Protein AF-A0A4P6PAH7-F1 (afdb_monomer)

Secondary structure (DSSP, 8-state):
----SSSPPPP-PPPTT--HHHHHTTSPP----TTTTTTTGGGBTTT--HHHHHHHHHHHHHHHHHHT--S-SEEEEEES---SSB--S-EEEEEE-----

Foldseek 3Di:
DDPPQADDDDADDDPPVDPVCVVCPPFDDDGDDVCCPDPCVQFWPGRHDHPCVVCVCVVVVVVCVVVVFDAFPDKDKDFPDDTDTGDGPDMDIDTHTDDPD

pLDDT: mean 88.66, std 11.09, range [40.25, 97.44]

Sequence (101 aa):
MRSVADKRPATEPVPETLDWNKWLGPLQTVDYSPAYLPGYWCSWFESGTGTLGDWFCHNADAPYAILGLDCPTSVEIESAGKKKLLFPGHSKVIFTFPYAG

Radius of gyration: 17.64 Å; Cα contacts (8 Å, |Δi|>4): 110; chains: 1; bounding box: 36×26×49 Å

Solvent-accessible surface area (backbone atoms only — not comparable to full-atom values): 6527 Å² total; per-residue (Å²): 134,83,90,66,59,78,58,83,76,70,73,49,86,74,54,94,91,49,63,60,68,69,70,49,57,92,45,80,92,69,79,46,36,77,77,35,54,95,80,43,37,38,36,25,64,81,70,37,63,19,69,58,61,73,46,42,61,76,67,44,47,60,58,33,64,75,70,66,56,75,80,58,79,45,77,48,80,49,63,72,52,90,48,80,53,35,52,51,94,44,72,50,77,48,76,40,64,74,86,82,128

Nearest PDB structures (foldseek):
  8tdh-assembly1_B  TM=8.061E-01  e=3.431E-04  Alistipes

Mean predicted aligned error: 5.67 Å

Structure (mmCIF, N/CA/C/O backbone):
data_AF-A0A4P6PAH7-F1
#
_entry.id   AF-A0A4P6PAH7-F1
#
loop_
_atom_site.group_PDB
_atom_site.id
_atom_site.type_symbol
_atom_site.label_atom_id
_atom_site.label_alt_id
_atom_site.label_comp_id
_atom_site.label_asym_id
_atom_site.label_entity_id
_atom_site.label_seq_id
_atom_site.pdbx_PDB_ins_code
_atom_site.Cartn_x
_atom_site.Cartn_y
_atom_site.Cartn_z
_atom_site.occupancy
_atom_site.B_iso_or_equiv
_atom_site.auth_seq_id
_atom_site.auth_comp_id
_atom_site.auth_asym_id
_atom_site.auth_atom_id
_atom_site.pdbx_PDB_model_num
ATOM 1 N N . MET A 1 1 ? 19.204 3.834 2.704 1.00 40.25 1 MET A N 1
ATOM 2 C CA . MET A 1 1 ? 17.940 3.815 1.935 1.00 40.25 1 MET A CA 1
ATOM 3 C C . MET A 1 1 ? 17.948 5.030 1.009 1.00 40.25 1 MET A C 1
ATOM 5 O O . MET A 1 1 ? 17.934 6.148 1.506 1.00 40.25 1 MET A O 1
ATOM 9 N N . ARG A 1 2 ? 18.166 4.845 -0.303 1.00 42.41 2 ARG A N 1
ATOM 10 C CA . ARG A 1 2 ? 18.348 5.968 -1.246 1.00 42.41 2 ARG A CA 1
ATOM 11 C C . ARG A 1 2 ? 17.027 6.733 -1.396 1.00 42.41 2 ARG A C 1
ATOM 13 O O . ARG A 1 2 ? 15.980 6.127 -1.591 1.00 42.41 2 ARG A O 1
ATOM 20 N N . SER A 1 3 ? 17.092 8.055 -1.268 1.00 48.50 3 SER A N 1
ATOM 21 C CA . SER A 1 3 ? 15.971 8.972 -1.475 1.00 48.50 3 SER A CA 1
ATOM 22 C C . SER A 1 3 ? 15.544 8.943 -2.945 1.00 48.50 3 SER A C 1
ATOM 24 O O . SER A 1 3 ? 16.194 9.545 -3.794 1.00 48.50 3 SER A O 1
ATOM 26 N N . VAL A 1 4 ? 14.474 8.210 -3.253 1.00 51.50 4 VAL A N 1
ATOM 27 C CA . VAL A 1 4 ? 13.827 8.190 -4.580 1.00 51.50 4 VAL A CA 1
ATOM 28 C C . VAL A 1 4 ? 12.329 8.470 -4.406 1.00 51.50 4 VAL A C 1
ATOM 30 O O . VAL A 1 4 ? 11.472 7.738 -4.877 1.00 51.50 4 VAL A O 1
ATOM 33 N N . ALA A 1 5 ? 11.989 9.482 -3.603 1.00 56.19 5 ALA A N 1
ATOM 34 C CA . ALA A 1 5 ? 10.635 9.627 -3.059 1.00 56.19 5 ALA A CA 1
ATOM 35 C C . ALA A 1 5 ? 9.647 10.430 -3.930 1.00 56.19 5 ALA A C 1
ATOM 37 O O . ALA A 1 5 ? 8.450 10.378 -3.662 1.00 56.19 5 ALA A O 1
ATOM 38 N N . ASP A 1 6 ? 10.117 11.138 -4.964 1.00 66.19 6 ASP A N 1
ATOM 39 C CA . ASP A 1 6 ? 9.282 12.086 -5.727 1.00 66.19 6 ASP A CA 1
ATOM 40 C C . ASP A 1 6 ? 9.353 11.940 -7.251 1.00 66.19 6 ASP A C 1
ATOM 42 O O . ASP A 1 6 ? 8.696 12.695 -7.971 1.00 66.19 6 ASP A O 1
ATOM 46 N N . LYS A 1 7 ? 10.155 11.003 -7.760 1.00 81.50 7 LYS A N 1
ATOM 47 C CA . LYS A 1 7 ? 10.354 10.796 -9.198 1.00 81.50 7 LYS A CA 1
ATOM 48 C C . LYS A 1 7 ? 10.254 9.317 -9.530 1.00 81.50 7 LYS A C 1
ATOM 50 O O . LYS A 1 7 ? 10.598 8.474 -8.704 1.00 81.50 7 LYS A O 1
ATOM 55 N N . ARG A 1 8 ? 9.796 9.029 -10.749 1.00 88.31 8 ARG A N 1
ATOM 56 C CA . ARG A 1 8 ? 9.825 7.677 -11.306 1.00 88.31 8 ARG A CA 1
ATOM 57 C C . ARG A 1 8 ? 11.255 7.137 -11.298 1.00 88.31 8 ARG A C 1
ATOM 59 O O . ARG A 1 8 ? 12.186 7.922 -11.509 1.00 88.31 8 ARG A O 1
ATOM 66 N N . PRO A 1 9 ? 11.434 5.836 -11.035 1.00 90.38 9 PRO A N 1
ATOM 67 C CA . PRO A 1 9 ? 12.742 5.220 -11.141 1.00 90.38 9 PRO A CA 1
ATOM 68 C C . PRO A 1 9 ? 13.193 5.219 -12.608 1.00 90.38 9 PRO A C 1
ATOM 70 O O . PRO A 1 9 ? 12.382 5.402 -13.516 1.00 90.38 9 PRO A O 1
ATOM 73 N N . ALA A 1 10 ? 14.494 5.052 -12.835 1.00 92.81 10 ALA A N 1
ATOM 74 C CA . ALA A 1 10 ? 15.022 4.964 -14.189 1.00 92.81 10 ALA A CA 1
ATOM 75 C C . ALA A 1 10 ? 14.492 3.704 -14.889 1.00 92.81 10 ALA A C 1
ATOM 77 O O . ALA A 1 10 ? 14.452 2.627 -14.286 1.00 92.81 10 ALA A O 1
ATOM 78 N N . THR A 1 11 ? 14.103 3.876 -16.151 1.00 95.56 11 THR A N 1
ATOM 79 C CA . THR A 1 11 ? 13.718 2.789 -17.047 1.00 95.56 11 THR A CA 1
ATOM 80 C C . THR A 1 11 ? 14.924 1.907 -17.343 1.00 95.56 11 THR A C 1
ATOM 82 O O . THR A 1 11 ? 16.000 2.405 -17.679 1.00 95.56 11 THR A O 1
ATOM 85 N N . GLU A 1 12 ? 14.727 0.597 -17.256 1.00 96.19 12 GLU A N 1
ATOM 86 C CA . GLU A 1 12 ? 15.720 -0.415 -17.613 1.00 96.19 12 GLU A CA 1
ATOM 87 C C . GLU A 1 12 ? 15.100 -1.455 -18.564 1.00 96.19 12 GLU A C 1
ATOM 89 O O . GLU A 1 12 ? 13.872 -1.550 -18.658 1.00 96.19 12 GLU A O 1
ATOM 94 N N . PRO A 1 13 ? 15.910 -2.238 -19.301 1.00 97.00 13 PRO A N 1
ATOM 95 C CA . PRO A 1 13 ? 15.398 -3.338 -20.111 1.00 97.00 13 PRO A CA 1
ATOM 96 C C . PRO A 1 13 ? 14.670 -4.378 -19.253 1.00 97.00 13 PRO A C 1
ATOM 98 O O . PRO A 1 13 ? 15.149 -4.767 -18.187 1.00 97.00 13 PRO A O 1
ATOM 101 N N . VAL A 1 14 ? 13.525 -4.854 -19.742 1.00 97.19 14 VAL A N 1
ATOM 102 C CA . VAL A 1 14 ? 12.782 -5.947 -19.107 1.00 97.19 14 VAL A CA 1
ATOM 103 C C . VAL A 1 14 ? 13.618 -7.235 -19.190 1.00 97.19 14 VAL A C 1
ATOM 105 O O . VAL A 1 14 ? 14.068 -7.576 -20.286 1.00 97.19 14 VAL A O 1
ATOM 108 N N . PRO A 1 15 ? 13.829 -7.971 -18.082 1.00 96.50 15 PRO A N 1
ATOM 109 C CA . PRO A 1 15 ? 14.485 -9.273 -18.114 1.00 96.50 15 PRO A CA 1
ATOM 110 C C . PRO A 1 15 ? 13.735 -10.257 -19.015 1.00 96.50 15 PRO A C 1
ATOM 112 O O . PRO A 1 15 ? 12.511 -10.323 -18.964 1.00 9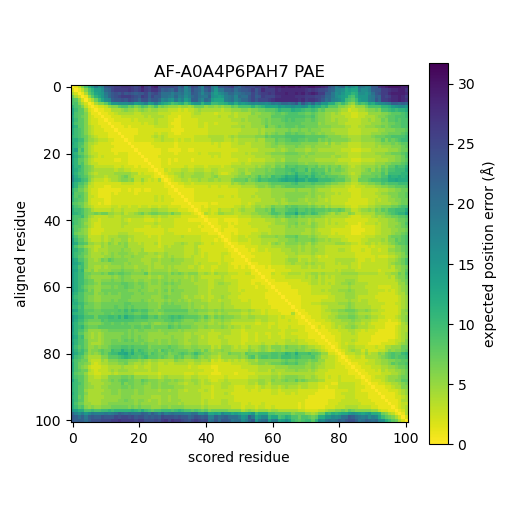6.50 15 PRO A O 1
ATOM 115 N N . GLU A 1 16 ? 14.454 -11.092 -19.770 1.00 97.44 16 GLU A N 1
ATOM 116 C CA . GLU A 1 16 ? 13.845 -12.098 -20.664 1.00 97.44 16 GLU A CA 1
ATOM 117 C C . GLU A 1 16 ? 12.927 -13.092 -19.928 1.00 97.44 16 GLU A C 1
ATOM 119 O O . GLU A 1 16 ? 12.031 -13.686 -20.520 1.00 97.44 16 GLU A O 1
ATOM 124 N N . THR A 1 17 ? 13.129 -13.259 -18.619 1.00 96.19 17 THR A N 1
ATOM 125 C CA . THR A 1 17 ? 12.332 -14.128 -17.744 1.00 96.19 17 THR A CA 1
ATOM 126 C C . THR A 1 17 ? 11.049 -13.476 -17.217 1.00 96.19 17 THR A C 1
ATOM 128 O O . THR A 1 17 ? 10.300 -14.127 -16.487 1.00 96.19 17 THR A O 1
ATOM 131 N N . LEU A 1 18 ? 10.782 -12.209 -17.551 1.00 96.44 18 LEU A N 1
ATOM 132 C CA . LEU A 1 18 ? 9.649 -11.437 -17.047 1.00 96.44 18 LEU A CA 1
ATOM 133 C C . LEU A 1 18 ? 8.778 -10.926 -18.200 1.00 96.44 18 LEU A C 1
ATOM 135 O O . LEU A 1 18 ? 9.185 -10.075 -18.984 1.00 96.44 18 LEU A O 1
ATOM 139 N N . ASP A 1 19 ? 7.524 -11.371 -18.246 1.00 96.56 19 ASP A N 1
ATOM 140 C CA . ASP A 1 19 ? 6.511 -10.748 -19.099 1.00 96.56 19 ASP A CA 1
ATOM 141 C C . ASP A 1 19 ? 5.929 -9.523 -18.380 1.00 96.56 19 ASP A C 1
ATOM 143 O O . ASP A 1 19 ? 5.005 -9.628 -17.569 1.00 96.56 19 ASP A O 1
ATOM 147 N N . TRP A 1 20 ? 6.516 -8.354 -18.645 1.00 95.12 20 TRP A N 1
ATOM 148 C CA . TRP A 1 20 ? 6.157 -7.116 -17.953 1.00 95.12 20 TRP A CA 1
ATOM 149 C C . TRP A 1 20 ? 4.711 -6.684 -18.199 1.00 95.12 20 TRP A C 1
ATOM 151 O O . TRP A 1 20 ? 4.034 -6.253 -17.269 1.00 95.12 20 TRP A O 1
ATOM 161 N N . ASN A 1 21 ? 4.207 -6.852 -19.424 1.00 94.56 21 ASN A N 1
ATOM 162 C CA . ASN A 1 21 ? 2.832 -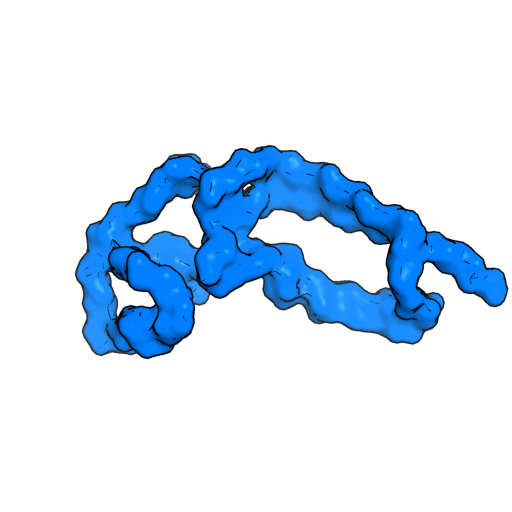6.483 -19.754 1.00 94.56 21 ASN A CA 1
ATOM 163 C C . ASN A 1 21 ? 1.829 -7.360 -18.991 1.00 94.56 21 ASN A C 1
ATOM 165 O O . ASN A 1 21 ? 0.852 -6.856 -18.438 1.00 94.56 21 ASN A O 1
ATOM 169 N N . LYS A 1 22 ? 2.095 -8.670 -18.892 1.00 95.25 22 LYS A N 1
ATOM 170 C CA . LYS A 1 22 ? 1.262 -9.562 -18.072 1.00 95.25 22 LYS A CA 1
ATOM 171 C C . LYS A 1 22 ? 1.362 -9.254 -16.585 1.00 95.25 22 LYS A C 1
ATOM 173 O O . LYS A 1 22 ? 0.349 -9.347 -15.899 1.00 95.25 22 LYS A O 1
ATOM 178 N N . TRP A 1 23 ? 2.549 -8.904 -16.091 1.00 94.25 23 TRP A N 1
ATOM 179 C CA . TRP A 1 23 ? 2.717 -8.535 -14.689 1.00 94.25 23 TRP A CA 1
ATOM 180 C C . TRP A 1 23 ? 1.946 -7.258 -14.334 1.00 94.25 23 TRP A C 1
ATOM 182 O O . TRP A 1 23 ? 1.281 -7.220 -13.302 1.00 94.25 23 TRP A O 1
ATOM 192 N N . LEU A 1 24 ? 1.987 -6.240 -15.203 1.00 93.75 24 LEU A N 1
ATOM 193 C CA . LEU A 1 24 ? 1.208 -5.013 -15.025 1.00 93.75 24 LEU A CA 1
ATOM 194 C C . LEU A 1 24 ? -0.299 -5.289 -15.032 1.00 93.75 24 LEU A C 1
ATOM 196 O O . LEU A 1 24 ? -1.034 -4.685 -14.255 1.00 93.75 24 LEU A O 1
ATOM 200 N N . GLY A 1 25 ? -0.774 -6.188 -15.894 1.00 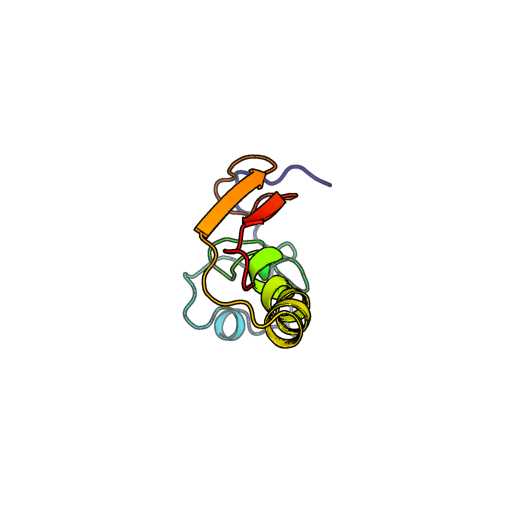92.25 25 GLY A N 1
ATOM 201 C CA . GLY A 1 25 ? -2.193 -6.521 -15.979 1.00 92.25 25 GLY A CA 1
ATOM 202 C C . GLY A 1 25 ? -3.055 -5.265 -16.209 1.00 92.25 25 GLY A C 1
ATOM 203 O O . GLY A 1 25 ? -2.866 -4.589 -17.217 1.00 92.25 25 GLY A O 1
ATOM 204 N N . PRO A 1 26 ? -4.006 -4.935 -15.314 1.00 91.38 26 PRO A N 1
ATOM 205 C CA . PRO A 1 26 ? -4.885 -3.771 -15.465 1.00 91.38 26 PRO A CA 1
ATOM 206 C C . PRO A 1 26 ? -4.258 -2.445 -15.002 1.00 91.38 26 PRO A C 1
ATOM 208 O O . PRO A 1 26 ? -4.928 -1.411 -15.043 1.00 91.38 26 PRO A O 1
ATOM 211 N N . LEU A 1 27 ? -3.021 -2.462 -14.499 1.00 88.88 27 LEU A N 1
ATOM 212 C CA . LEU A 1 27 ? -2.346 -1.259 -14.026 1.00 88.88 27 LEU A CA 1
ATOM 213 C C . LEU A 1 27 ? -2.105 -0.265 -15.168 1.00 88.88 27 LEU A C 1
ATOM 215 O O . LEU A 1 27 ? -2.009 -0.634 -16.340 1.00 88.88 27 LEU A O 1
ATOM 219 N N . GLN A 1 28 ? -1.961 1.016 -14.818 1.00 85.06 28 GLN A N 1
ATOM 220 C CA . GLN A 1 28 ? -1.485 2.012 -15.776 1.00 85.06 28 GLN A CA 1
ATOM 221 C C . GLN A 1 28 ? -0.126 1.581 -16.333 1.00 85.06 28 GLN A C 1
ATOM 223 O O . GLN A 1 28 ? 0.741 1.114 -15.593 1.00 85.06 28 GLN A O 1
ATOM 228 N N . THR A 1 29 ? 0.060 1.737 -17.645 1.00 88.31 29 THR A N 1
ATOM 229 C CA . THR A 1 29 ? 1.314 1.366 -18.297 1.00 88.31 29 THR A CA 1
ATOM 230 C C . THR A 1 29 ? 2.458 2.202 -17.733 1.00 88.31 29 THR A C 1
ATOM 232 O O . THR A 1 29 ? 2.458 3.428 -17.842 1.00 88.31 29 THR A O 1
ATOM 235 N N . VAL A 1 30 ? 3.440 1.523 -17.146 1.00 90.00 30 VAL A N 1
ATOM 236 C CA . VAL A 1 30 ? 4.668 2.123 -16.625 1.00 90.00 30 VAL A CA 1
ATOM 237 C C . VAL A 1 30 ? 5.874 1.365 -17.158 1.00 90.00 30 VAL A C 1
ATOM 239 O O . VAL A 1 30 ? 5.827 0.149 -17.340 1.00 90.00 30 VAL A O 1
ATOM 242 N N . ASP A 1 31 ? 6.960 2.086 -17.409 1.00 93.88 31 ASP A N 1
ATOM 243 C CA . ASP A 1 31 ? 8.223 1.487 -17.825 1.00 93.88 31 ASP A CA 1
ATOM 244 C C . ASP A 1 31 ? 8.787 0.572 -16.733 1.00 93.88 31 ASP A C 1
ATOM 246 O O . ASP A 1 31 ? 8.662 0.855 -15.536 1.00 93.88 31 ASP A O 1
ATOM 250 N N . TYR A 1 32 ? 9.435 -0.518 -17.146 1.00 94.69 32 TYR A N 1
ATOM 251 C CA . TYR A 1 32 ? 10.077 -1.433 -16.212 1.00 94.69 32 TYR A CA 1
ATOM 252 C C . TYR A 1 32 ? 11.269 -0.777 -15.511 1.00 94.69 32 TYR A C 1
ATOM 254 O O . TYR A 1 32 ? 12.058 -0.039 -16.102 1.00 94.69 32 TYR A O 1
ATOM 262 N N . SER A 1 33 ? 11.415 -1.111 -14.231 1.00 94.69 33 SER A N 1
ATOM 263 C CA . SER A 1 33 ? 12.580 -0.794 -13.419 1.00 94.69 33 SER A CA 1
ATOM 264 C C . SER A 1 33 ? 12.763 -1.874 -12.346 1.00 94.69 33 SER A C 1
ATOM 266 O O . SER A 1 33 ? 11.768 -2.299 -11.743 1.00 94.69 33 SER A O 1
ATOM 268 N N . PRO A 1 34 ? 14.004 -2.268 -12.006 1.00 93.75 34 PRO A N 1
ATOM 269 C CA . PRO A 1 34 ? 14.269 -3.174 -10.883 1.00 93.75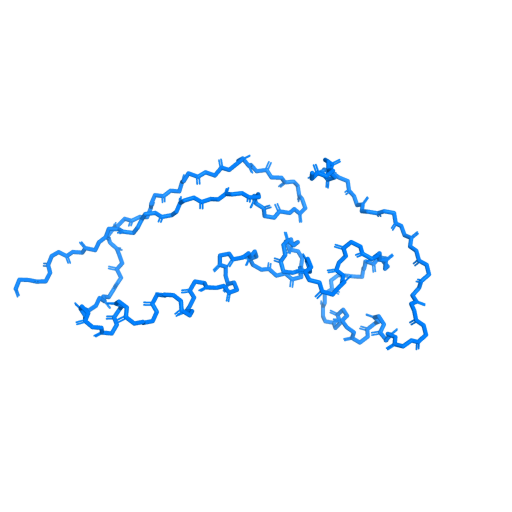 34 PRO A CA 1
ATOM 270 C C . PRO A 1 34 ? 13.865 -2.583 -9.519 1.00 93.75 34 PRO A C 1
ATOM 272 O O . PRO A 1 34 ? 13.917 -3.264 -8.500 1.00 93.75 34 PRO A O 1
ATOM 275 N N . ALA A 1 35 ? 13.444 -1.314 -9.466 1.00 92.00 35 ALA A N 1
ATOM 276 C CA . ALA A 1 35 ? 12.879 -0.706 -8.265 1.00 92.00 35 ALA A CA 1
ATOM 277 C C . ALA A 1 35 ? 11.460 -1.205 -7.918 1.00 92.00 35 ALA A C 1
ATOM 279 O O . ALA A 1 35 ? 11.000 -0.957 -6.804 1.00 92.00 35 ALA A O 1
ATOM 280 N N . TYR A 1 36 ? 10.754 -1.877 -8.837 1.00 91.25 36 TYR A N 1
ATOM 281 C CA . TYR A 1 36 ? 9.429 -2.453 -8.569 1.00 91.25 36 TYR A CA 1
ATOM 282 C C . TYR A 1 36 ? 9.539 -3.894 -8.056 1.00 91.25 36 TYR A C 1
ATOM 284 O O . TYR A 1 36 ? 9.071 -4.220 -6.964 1.00 91.25 36 TYR A O 1
ATOM 292 N N . LEU A 1 37 ? 10.189 -4.763 -8.827 1.00 92.00 37 LEU A N 1
ATOM 293 C CA . LEU A 1 37 ? 10.280 -6.193 -8.548 1.00 92.00 37 LEU A CA 1
ATOM 294 C C . LEU A 1 37 ? 11.663 -6.595 -8.023 1.00 92.00 37 LEU A C 1
ATOM 296 O O . LEU A 1 37 ? 12.658 -5.992 -8.411 1.00 92.00 37 LEU A O 1
ATOM 300 N N . PRO A 1 38 ? 11.746 -7.626 -7.158 1.00 89.44 38 PRO A N 1
ATOM 301 C CA . PRO A 1 38 ? 10.659 -8.535 -6.768 1.00 89.44 38 PRO A CA 1
ATOM 302 C C . PRO A 1 38 ? 9.827 -8.093 -5.550 1.00 89.44 38 PRO A C 1
ATOM 304 O O . PRO A 1 38 ? 8.776 -8.674 -5.310 1.00 89.44 38 PRO A O 1
ATOM 307 N N . GLY A 1 39 ? 10.271 -7.102 -4.768 1.00 85.19 39 GLY A N 1
ATOM 308 C CA . GLY A 1 39 ? 9.740 -6.898 -3.407 1.00 85.19 39 GLY A CA 1
ATOM 309 C C . GLY A 1 39 ? 9.128 -5.537 -3.083 1.00 85.19 39 GLY A C 1
ATOM 310 O O . GLY A 1 39 ? 8.518 -5.396 -2.032 1.00 85.19 39 GLY A O 1
ATOM 311 N N . TYR A 1 40 ? 9.283 -4.525 -3.937 1.00 88.38 40 TYR A N 1
ATOM 312 C CA . TYR A 1 40 ? 8.865 -3.156 -3.603 1.00 88.38 40 TYR A CA 1
ATOM 313 C C . TYR A 1 40 ? 7.572 -2.730 -4.290 1.00 88.38 40 TYR A C 1
ATO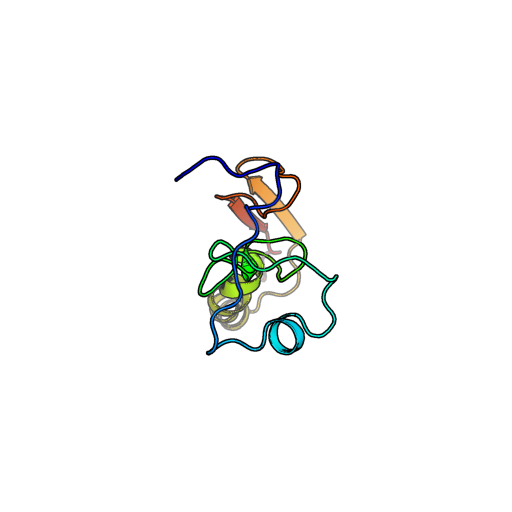M 315 O O . TYR A 1 40 ? 7.057 -1.659 -3.989 1.00 88.38 40 TYR A O 1
ATOM 323 N N . TRP A 1 41 ? 7.024 -3.556 -5.179 1.00 89.56 41 TRP A N 1
ATOM 324 C CA . TRP A 1 41 ? 5.837 -3.263 -5.976 1.00 89.56 41 TRP A CA 1
ATOM 325 C C . TRP A 1 41 ? 4.639 -2.845 -5.108 1.00 89.56 41 TRP A C 1
ATOM 327 O O . TRP A 1 41 ? 3.957 -1.881 -5.442 1.00 89.56 41 TRP A O 1
ATOM 337 N N . CYS A 1 42 ? 4.429 -3.461 -3.942 1.00 90.44 42 CYS A N 1
ATOM 338 C CA . CYS A 1 42 ? 3.316 -3.102 -3.060 1.00 90.44 42 CYS A CA 1
ATOM 339 C C . CYS A 1 42 ? 3.483 -1.714 -2.414 1.00 90.44 42 CYS A C 1
ATOM 341 O O . CYS A 1 42 ? 2.508 -1.128 -1.953 1.00 90.44 42 CYS A O 1
ATOM 343 N N . SER A 1 43 ? 4.700 -1.156 -2.405 1.00 90.69 43 SER A N 1
ATOM 344 C CA . SER A 1 43 ? 5.005 0.164 -1.836 1.00 90.69 43 SER A CA 1
ATOM 345 C C . SER A 1 43 ? 4.636 1.328 -2.757 1.00 90.69 43 SER A C 1
ATOM 347 O O . SER A 1 43 ? 4.664 2.472 -2.303 1.00 90.69 43 SER A O 1
ATOM 349 N N . TRP A 1 44 ? 4.293 1.070 -4.021 1.00 90.44 44 TRP A N 1
ATOM 350 C CA . TRP A 1 44 ? 3.871 2.087 -4.988 1.00 90.44 44 TRP A CA 1
ATOM 351 C C . TRP A 1 44 ? 2.349 2.210 -4.996 1.00 90.44 44 TRP A C 1
ATOM 353 O O . TRP A 1 44 ? 1.654 1.197 -4.984 1.00 90.44 44 TRP A O 1
ATOM 363 N N . PHE A 1 45 ? 1.827 3.439 -5.063 1.00 89.81 45 PHE A N 1
ATOM 364 C CA . PHE A 1 45 ? 0.375 3.684 -5.044 1.00 89.81 45 PHE A CA 1
ATOM 365 C C . PHE A 1 45 ? -0.383 3.028 -6.200 1.00 89.81 45 PHE A C 1
ATOM 367 O O . PHE A 1 45 ? -1.576 2.781 -6.085 1.00 89.81 45 PHE A O 1
ATOM 374 N N . GLU A 1 46 ? 0.292 2.781 -7.318 1.00 88.00 46 GLU A N 1
ATOM 375 C CA . GLU A 1 46 ? -0.341 2.210 -8.505 1.00 88.00 46 GLU A CA 1
ATOM 376 C C . GLU A 1 46 ? -0.491 0.702 -8.405 1.00 88.00 46 GLU A C 1
ATOM 378 O O . GLU A 1 46 ? -1.520 0.176 -8.798 1.00 88.00 46 GLU A O 1
ATOM 383 N N . SER A 1 47 ? 0.517 0.011 -7.874 1.00 88.75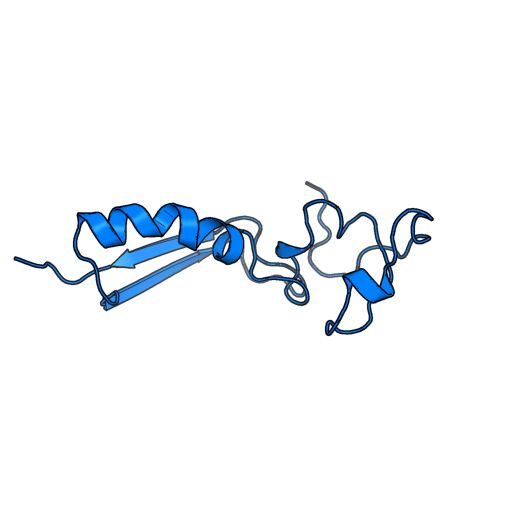 47 SER A N 1
ATOM 384 C CA . SER A 1 47 ? 0.568 -1.452 -7.865 1.00 88.75 47 SER A CA 1
ATOM 385 C C . SER A 1 47 ? 0.196 -2.083 -6.526 1.00 88.75 47 SER A C 1
ATOM 387 O O . SER A 1 47 ? 0.163 -3.306 -6.439 1.00 88.75 47 SER A O 1
ATOM 389 N N . GLY A 1 48 ? -0.086 -1.307 -5.475 1.00 89.19 48 GLY A N 1
ATOM 390 C CA . GLY A 1 48 ? -0.481 -1.887 -4.195 1.00 89.19 48 GLY A CA 1
ATOM 391 C C . GLY A 1 48 ? -0.982 -0.894 -3.154 1.00 89.19 48 GLY A C 1
ATOM 392 O O . GLY A 1 48 ? -1.326 0.248 -3.444 1.00 89.19 48 GLY A O 1
ATOM 393 N N . THR A 1 49 ? -1.034 -1.372 -1.914 1.00 91.00 49 THR A N 1
ATOM 394 C CA . THR A 1 49 ? -1.622 -0.681 -0.752 1.00 91.00 49 THR A CA 1
ATOM 395 C C . THR A 1 49 ? -0.614 -0.454 0.381 1.00 91.00 49 THR A C 1
ATOM 397 O O . THR A 1 49 ? -0.985 -0.260 1.541 1.00 91.00 49 THR A O 1
ATOM 400 N N . GLY A 1 50 ? 0.678 -0.511 0.059 1.00 90.38 50 GLY A N 1
ATOM 401 C CA . GLY A 1 50 ? 1.778 -0.437 1.011 1.00 90.38 50 GLY A CA 1
ATOM 402 C C . GLY A 1 50 ? 1.892 -1.688 1.877 1.00 90.38 50 GLY A C 1
ATOM 403 O O . GLY A 1 50 ? 1.036 -2.572 1.862 1.00 90.38 50 GLY A O 1
ATOM 404 N N . THR A 1 51 ? 2.940 -1.725 2.701 1.00 88.62 51 THR A N 1
ATOM 405 C CA . THR A 1 51 ? 3.147 -2.786 3.700 1.00 88.62 51 THR A CA 1
ATOM 406 C C . THR A 1 51 ? 1.967 -2.900 4.662 1.00 88.62 51 THR A C 1
ATOM 408 O O . THR A 1 51 ? 1.669 -3.992 5.128 1.00 88.62 51 THR A O 1
ATOM 411 N N . LEU A 1 52 ? 1.268 -1.791 4.938 1.00 89.94 52 LEU A N 1
ATOM 412 C CA . LEU A 1 52 ? 0.067 -1.824 5.763 1.00 89.94 52 LEU A CA 1
ATOM 413 C C . LEU A 1 52 ? -1.004 -2.711 5.121 1.00 89.94 52 LEU A C 1
ATOM 415 O O . LEU A 1 52 ? -1.431 -3.655 5.761 1.00 89.94 52 LEU A O 1
ATOM 419 N N . GLY A 1 53 ? -1.413 -2.475 3.873 1.00 89.19 53 GLY A N 1
ATOM 420 C CA . GLY A 1 53 ? -2.440 -3.326 3.263 1.00 89.19 53 GLY A CA 1
ATOM 421 C C . GLY A 1 53 ? -1.988 -4.775 3.027 1.00 89.19 53 GLY A C 1
ATOM 422 O O . GLY A 1 53 ? -2.807 -5.677 3.139 1.00 89.19 53 GLY A O 1
ATOM 423 N N . ASP A 1 54 ? -0.695 -4.992 2.768 1.00 88.06 54 ASP A N 1
ATOM 424 C CA . ASP A 1 54 ? -0.102 -6.323 2.553 1.00 88.06 54 ASP A CA 1
ATOM 425 C C . ASP A 1 54 ? -0.058 -7.172 3.840 1.00 88.06 54 ASP A C 1
ATOM 427 O O . ASP A 1 54 ? -0.398 -8.349 3.824 1.00 88.06 54 ASP A O 1
ATOM 431 N N . TRP A 1 55 ? 0.304 -6.574 4.983 1.00 91.12 55 TRP A N 1
ATOM 432 C CA . TRP A 1 55 ? 0.522 -7.313 6.238 1.00 91.12 55 TRP A CA 1
ATOM 433 C C . TRP A 1 55 ? -0.566 -7.128 7.292 1.00 91.12 55 TRP A C 1
ATOM 435 O O . TRP A 1 55 ? -0.632 -7.911 8.242 1.00 91.12 55 TRP A O 1
ATOM 445 N N . PHE A 1 56 ? -1.400 -6.092 7.192 1.00 91.25 56 PHE A N 1
ATOM 446 C CA . PHE A 1 56 ? -2.359 -5.774 8.250 1.00 91.25 56 PHE A CA 1
ATOM 447 C C . PHE A 1 56 ? -3.374 -6.891 8.456 1.00 91.25 56 PHE A C 1
ATOM 449 O O . PHE A 1 56 ? -3.596 -7.266 9.600 1.00 91.25 56 PHE A O 1
ATOM 456 N N . CYS A 1 57 ? -3.934 -7.467 7.388 1.00 88.25 57 CYS A N 1
ATOM 457 C CA . CYS A 1 57 ? -4.904 -8.557 7.514 1.00 88.25 57 CYS A CA 1
ATOM 458 C C . CYS A 1 57 ? -4.321 -9.754 8.282 1.00 88.25 57 CYS A C 1
ATOM 460 O O . CYS A 1 57 ? -4.971 -10.277 9.179 1.00 88.25 57 CYS A O 1
ATOM 462 N N . HIS A 1 58 ? -3.066 -10.119 8.017 1.00 91.88 58 HIS A N 1
ATOM 463 C CA . HIS A 1 58 ? -2.386 -11.224 8.692 1.00 91.88 58 HIS A CA 1
ATOM 464 C C . HIS A 1 58 ? -2.127 -10.957 10.180 1.00 91.88 58 HIS A C 1
ATOM 466 O O . HIS A 1 58 ? -2.184 -11.877 10.990 1.00 91.88 58 HIS A O 1
ATOM 472 N N . ASN A 1 59 ? -1.850 -9.704 10.545 1.00 92.38 59 ASN A N 1
ATOM 473 C CA . ASN A 1 59 ? -1.552 -9.321 11.928 1.00 92.38 59 ASN A CA 1
ATOM 474 C C . ASN A 1 59 ? -2.809 -8.978 12.743 1.00 92.38 59 ASN A C 1
ATOM 476 O O . ASN A 1 59 ? -2.799 -9.105 13.966 1.00 92.38 59 ASN A O 1
ATOM 480 N N . ALA A 1 60 ? -3.871 -8.511 12.082 1.00 92.69 60 ALA A N 1
ATOM 481 C CA . ALA A 1 60 ? -5.105 -8.066 12.719 1.00 92.69 60 ALA A CA 1
ATOM 482 C C . ALA A 1 60 ? -6.139 -9.190 12.881 1.00 92.69 60 ALA A C 1
ATOM 484 O O . ALA A 1 60 ? -6.971 -9.097 13.777 1.00 92.69 60 ALA A O 1
ATOM 485 N N . ASP A 1 61 ? -6.079 -10.258 12.084 1.00 93.44 61 ASP A N 1
ATOM 486 C CA . ASP A 1 61 ? -7.063 -11.350 12.136 1.00 93.44 61 ASP A CA 1
ATOM 487 C C . ASP A 1 61 ? -7.195 -11.971 13.541 1.00 93.44 61 ASP A C 1
ATOM 489 O O . 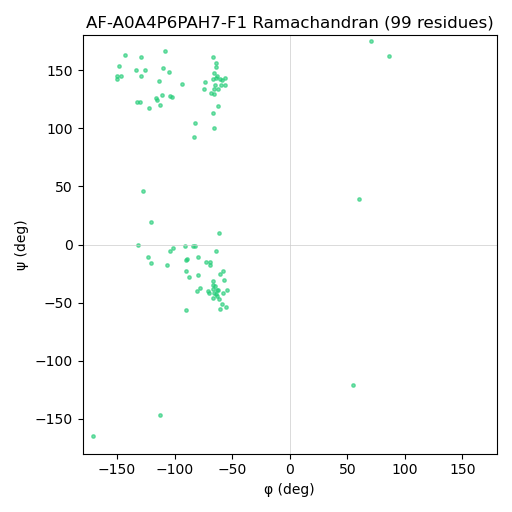ASP A 1 61 ? -8.273 -11.973 14.137 1.00 93.44 61 ASP A O 1
ATOM 493 N N . ALA A 1 62 ? -6.074 -12.398 14.133 1.00 94.38 62 ALA A N 1
ATOM 494 C CA . ALA A 1 62 ? -6.061 -13.015 15.458 1.00 94.38 62 ALA A CA 1
ATOM 495 C C . ALA A 1 62 ? -6.630 -12.118 16.582 1.00 94.38 62 ALA A C 1
ATOM 497 O O . ALA A 1 62 ? -7.500 -12.591 17.317 1.00 94.38 62 ALA A O 1
ATOM 498 N N . PRO A 1 63 ? -6.201 -10.849 16.766 1.00 92.19 63 PRO A N 1
ATOM 499 C CA . PRO A 1 63 ? -6.778 -9.999 17.805 1.00 92.19 63 PRO A CA 1
ATOM 500 C C . PRO A 1 63 ? -8.257 -9.677 17.560 1.00 92.19 63 PRO A C 1
ATOM 502 O O . PRO A 1 63 ? -9.005 -9.638 18.535 1.00 92.19 63 PRO A O 1
ATOM 505 N N . TYR A 1 64 ? -8.699 -9.504 16.306 1.00 92.81 64 TYR A N 1
ATOM 506 C CA . TYR A 1 64 ? -10.125 -9.314 16.006 1.00 92.81 64 TYR A CA 1
ATOM 507 C C . TYR A 1 64 ? -10.951 -10.531 16.431 1.00 92.81 64 TYR A C 1
ATOM 509 O O . TYR A 1 64 ? -11.961 -10.374 17.116 1.00 92.81 64 TYR A O 1
ATOM 517 N N . ALA A 1 65 ? -10.494 -11.740 16.094 1.00 92.31 65 ALA A N 1
ATOM 518 C CA . ALA A 1 65 ? -11.193 -12.972 16.442 1.00 92.31 65 ALA A CA 1
ATOM 519 C C . ALA A 1 65 ? -11.207 -13.242 17.958 1.00 92.31 65 ALA A C 1
ATOM 521 O O . ALA A 1 65 ? -12.251 -13.573 18.516 1.00 92.31 65 ALA A O 1
ATOM 522 N N . ILE A 1 66 ? -10.063 -13.094 18.636 1.00 94.06 66 ILE A N 1
ATOM 523 C CA . ILE A 1 66 ? -9.918 -13.437 20.062 1.00 94.06 66 ILE A CA 1
ATOM 524 C C . ILE A 1 66 ? -10.665 -12.450 20.962 1.00 94.06 66 ILE A C 1
ATOM 526 O O . ILE A 1 66 ? -11.267 -12.862 21.952 1.00 94.06 66 ILE A O 1
ATOM 530 N N . LEU A 1 67 ? -10.611 -11.155 20.642 1.00 92.31 67 LEU A N 1
ATOM 531 C CA . LEU A 1 67 ? -11.241 -10.108 21.449 1.00 92.31 67 LEU A CA 1
ATOM 532 C C . LEU A 1 67 ? -12.677 -9.797 20.999 1.00 92.31 67 LEU A C 1
ATOM 534 O O . LEU A 1 67 ? -13.321 -8.948 21.609 1.00 92.31 67 LEU A O 1
ATOM 538 N N . GLY A 1 68 ? -13.175 -10.456 19.945 1.00 91.88 68 GLY A N 1
ATOM 539 C CA . GLY A 1 68 ? -14.503 -10.196 19.386 1.00 91.88 68 GLY A CA 1
ATOM 540 C C . GLY A 1 68 ? -14.662 -8.755 18.900 1.00 91.88 68 GLY A C 1
ATOM 541 O O . GLY A 1 68 ? -15.700 -8.140 19.139 1.00 91.88 68 GLY A O 1
ATOM 542 N N . LEU A 1 69 ? -13.617 -8.194 18.280 1.00 92.50 69 LEU A N 1
ATOM 543 C CA . LEU A 1 69 ? -13.632 -6.805 17.818 1.00 92.50 69 LEU A CA 1
ATOM 544 C C . LEU A 1 69 ? -14.514 -6.660 16.576 1.00 92.50 69 LEU A C 1
ATOM 546 O O . LEU A 1 69 ? -14.466 -7.482 15.663 1.00 92.50 69 LEU A O 1
ATOM 550 N N . ASP A 1 70 ? -15.261 -5.562 16.534 1.00 90.56 70 ASP A N 1
ATOM 551 C CA . ASP A 1 70 ? -15.962 -5.076 15.345 1.00 90.56 70 ASP A CA 1
ATOM 552 C C . ASP A 1 70 ? -15.318 -3.750 14.892 1.00 90.56 70 ASP A C 1
ATOM 554 O O . ASP A 1 70 ? -14.110 -3.551 15.040 1.00 90.56 70 ASP A O 1
ATOM 558 N N . CYS A 1 71 ? -16.091 -2.820 14.339 1.00 92.81 71 CYS A N 1
ATOM 559 C CA . CYS A 1 71 ? -15.586 -1.563 13.826 1.00 92.81 71 CYS A CA 1
ATOM 560 C C . CYS A 1 71 ? -14.948 -0.699 14.936 1.00 92.81 71 CYS A C 1
ATOM 562 O O . CYS A 1 71 ? -15.550 -0.497 15.998 1.00 92.81 71 CYS A O 1
ATOM 564 N N . PRO A 1 72 ? -13.752 -0.133 14.693 1.00 94.56 72 PRO A N 1
ATOM 565 C CA . PRO A 1 72 ? -13.127 0.801 15.620 1.00 94.56 72 PRO A CA 1
ATOM 566 C C . PRO A 1 72 ? -13.945 2.097 15.724 1.00 94.56 72 PRO A C 1
ATOM 568 O O . PRO A 1 72 ? -14.529 2.566 14.747 1.00 94.56 72 PRO A O 1
ATOM 571 N N . THR A 1 73 ? 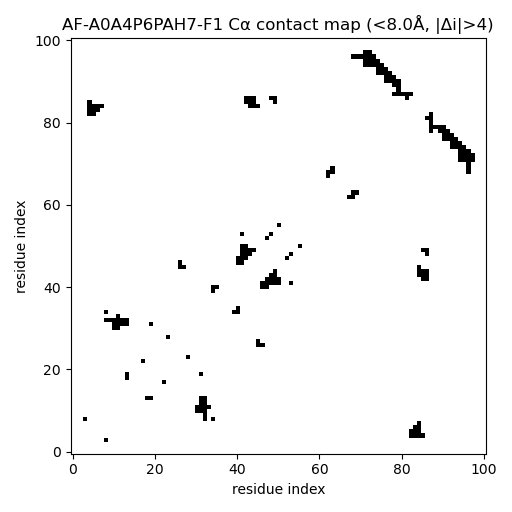-13.944 2.718 16.902 1.00 96.06 73 THR A N 1
ATOM 572 C CA . THR A 1 73 ? -14.539 4.043 17.135 1.00 96.06 73 THR A CA 1
ATOM 573 C C . THR A 1 73 ? -13.630 5.178 16.677 1.00 96.06 73 THR A C 1
ATOM 575 O O . THR A 1 73 ? -14.123 6.253 16.335 1.00 96.06 73 THR A O 1
ATOM 578 N N . SER A 1 74 ? -12.312 4.963 16.653 1.00 96.81 74 SER A N 1
ATOM 579 C CA . SER A 1 74 ? -11.359 5.921 16.092 1.00 96.81 74 SER A CA 1
ATOM 580 C C . SER A 1 74 ? -10.142 5.241 15.471 1.00 96.81 74 SER A C 1
ATOM 582 O O . SER A 1 74 ? -9.755 4.132 15.850 1.00 96.81 74 SER A O 1
ATOM 584 N N . VAL A 1 75 ? -9.535 5.937 14.506 1.00 96.00 75 VAL A N 1
ATOM 585 C CA . VAL A 1 75 ? -8.274 5.548 13.872 1.00 96.00 75 VAL A CA 1
ATOM 586 C C . VAL A 1 75 ? -7.358 6.764 13.824 1.00 96.00 75 VAL A C 1
ATOM 588 O O . VAL A 1 75 ? -7.711 7.788 13.239 1.00 96.00 75 VAL A O 1
ATOM 591 N N . GLU A 1 76 ? -6.174 6.643 14.416 1.00 96.81 76 GLU A N 1
ATOM 592 C CA . GLU A 1 76 ? -5.136 7.674 14.404 1.00 96.81 76 GLU A CA 1
ATOM 593 C C . GLU A 1 76 ? -3.919 7.190 13.620 1.00 96.81 76 GLU A C 1
ATOM 595 O O . GLU A 1 76 ? -3.531 6.023 13.702 1.00 96.81 76 GLU A O 1
ATOM 600 N N . ILE A 1 77 ? -3.312 8.090 12.844 1.00 94.38 77 ILE A N 1
ATOM 601 C CA . ILE A 1 77 ? -2.196 7.763 11.956 1.00 94.38 77 ILE A CA 1
ATOM 602 C C . ILE A 1 77 ? -1.059 8.754 12.179 1.00 94.38 77 ILE A C 1
ATOM 604 O O . ILE A 1 77 ? -1.204 9.954 11.953 1.00 94.38 77 ILE A O 1
ATOM 608 N N . GLU A 1 78 ? 0.106 8.221 12.522 1.00 94.38 78 GLU A N 1
ATOM 609 C CA . GLU A 1 78 ? 1.381 8.929 12.497 1.00 94.38 78 GLU A CA 1
ATOM 610 C C . GLU A 1 78 ? 2.230 8.330 11.369 1.00 94.38 78 GLU A C 1
ATOM 612 O O . GLU A 1 78 ? 2.379 7.113 11.276 1.00 94.38 78 GLU A O 1
ATOM 617 N N . SER A 1 79 ? 2.774 9.143 10.463 1.00 92.00 79 SER A N 1
ATOM 618 C CA . SER A 1 79 ? 3.540 8.625 9.321 1.00 92.00 79 SER A CA 1
ATOM 619 C C . SER A 1 79 ? 4.727 9.502 8.959 1.00 92.00 79 SER A C 1
ATOM 621 O O . SER A 1 79 ? 4.769 10.681 9.299 1.00 92.00 79 SER A O 1
ATOM 623 N N . ALA A 1 80 ? 5.658 8.932 8.191 1.00 88.56 80 ALA A N 1
ATOM 624 C CA . ALA A 1 80 ? 6.839 9.598 7.631 1.00 88.56 80 ALA A CA 1
ATOM 625 C C . ALA A 1 80 ? 6.544 10.766 6.662 1.00 88.56 80 ALA A C 1
ATOM 627 O O . ALA A 1 80 ? 7.443 11.224 5.954 1.00 88.56 80 ALA A O 1
ATOM 628 N N . GLY A 1 81 ? 5.287 11.201 6.562 1.00 84.81 81 GLY A N 1
ATOM 629 C CA . GLY A 1 81 ? 4.819 12.184 5.601 1.00 84.81 81 GLY A CA 1
ATOM 630 C C . GLY A 1 81 ? 4.418 11.577 4.257 1.00 84.81 81 GLY A C 1
ATOM 631 O O . GLY A 1 81 ? 4.760 10.448 3.895 1.00 84.81 81 GLY A O 1
ATOM 632 N N . LYS A 1 82 ? 3.660 12.366 3.498 1.00 82.88 82 LYS A N 1
ATOM 633 C CA . LYS A 1 82 ? 3.154 11.991 2.178 1.00 82.88 82 LYS A CA 1
ATOM 634 C C . LYS A 1 82 ? 4.278 12.036 1.140 1.00 82.88 82 LYS A C 1
ATOM 636 O O . LYS A 1 82 ? 4.999 13.026 1.050 1.00 82.88 82 LYS A O 1
ATOM 641 N N . LYS A 1 83 ? 4.371 10.999 0.309 1.00 86.50 83 LYS A N 1
ATOM 642 C CA . LYS A 1 83 ? 5.175 10.994 -0.923 1.00 86.50 83 LYS A CA 1
ATOM 643 C C . LYS A 1 83 ? 4.244 11.043 -2.135 1.00 86.50 83 LYS A C 1
ATOM 645 O O . LYS A 1 83 ? 3.038 10.841 -1.999 1.00 86.50 83 LYS A O 1
ATOM 650 N N . LYS A 1 84 ? 4.782 11.328 -3.324 1.00 88.12 84 LYS A N 1
ATOM 651 C CA . LYS A 1 84 ? 3.966 11.422 -4.551 1.00 88.12 84 LYS A CA 1
ATOM 652 C C . LYS A 1 84 ? 3.582 10.066 -5.137 1.00 88.12 84 LYS A C 1
ATOM 654 O O . LYS A 1 84 ? 2.487 9.934 -5.663 1.00 88.12 84 LYS A O 1
ATOM 659 N N . LEU A 1 85 ? 4.4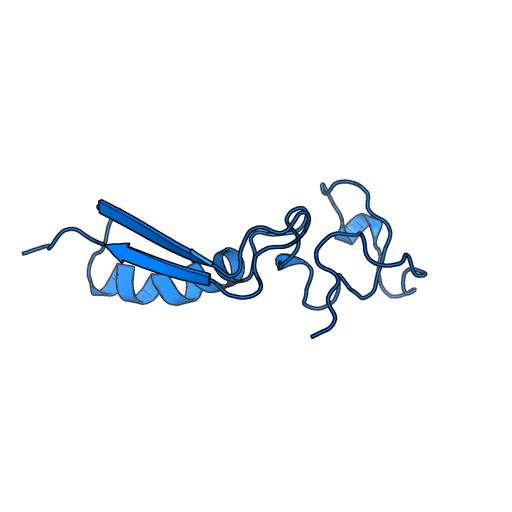90 9.094 -5.069 1.00 89.56 85 LEU A N 1
ATOM 660 C CA . LEU A 1 85 ? 4.360 7.814 -5.780 1.00 89.56 85 LEU A CA 1
ATOM 661 C C . LEU A 1 85 ? 4.347 6.593 -4.854 1.00 89.56 85 LEU A C 1
ATOM 663 O O . LEU A 1 85 ? 3.980 5.504 -5.282 1.00 89.56 85 LEU A O 1
ATOM 667 N N . LEU A 1 86 ? 4.770 6.771 -3.603 1.00 89.88 86 LEU A N 1
ATOM 668 C CA . LEU A 1 86 ? 5.049 5.687 -2.669 1.00 89.88 86 LEU A CA 1
ATOM 669 C C . LEU A 1 86 ? 4.272 5.873 -1.368 1.00 89.88 86 LEU A C 1
ATOM 671 O O . LEU A 1 86 ? 4.076 6.997 -0.898 1.00 89.88 86 LEU A O 1
ATOM 675 N N . PHE A 1 87 ? 3.941 4.760 -0.728 1.00 90.75 87 PHE A N 1
ATOM 676 C CA . PHE A 1 87 ? 3.537 4.758 0.670 1.00 90.75 87 PHE A CA 1
ATOM 677 C C . PHE A 1 87 ? 4.697 5.229 1.573 1.00 90.75 87 PHE A C 1
ATOM 679 O O . PHE A 1 87 ? 5.876 5.130 1.201 1.00 90.75 87 PHE A O 1
ATOM 686 N N . PRO A 1 88 ? 4.396 5.807 2.750 1.00 89.38 88 PRO A N 1
ATOM 687 C CA . PRO A 1 88 ? 5.425 6.256 3.680 1.00 89.38 88 PRO A CA 1
ATOM 688 C C . PRO A 1 88 ? 6.299 5.080 4.133 1.00 89.38 88 PRO A C 1
ATOM 690 O O . PRO A 1 88 ? 5.813 3.979 4.362 1.00 89.38 88 PRO A O 1
ATOM 693 N N . GLY A 1 89 ? 7.602 5.329 4.297 1.00 87.38 89 GLY A N 1
ATOM 694 C CA . GLY A 1 89 ? 8.552 4.292 4.725 1.00 87.38 89 GLY A CA 1
ATOM 695 C C . GLY A 1 89 ? 8.360 3.835 6.175 1.00 87.38 89 GLY A C 1
ATOM 696 O O . GLY A 1 89 ? 8.890 2.800 6.558 1.00 87.38 89 GLY A O 1
ATOM 697 N N . HIS A 1 90 ? 7.611 4.601 6.972 1.00 88.50 90 HIS A N 1
ATOM 698 C CA . HIS A 1 90 ? 7.126 4.192 8.283 1.00 88.50 90 HIS A CA 1
ATOM 699 C C . HIS A 1 90 ? 5.753 4.814 8.556 1.00 88.50 90 HIS A C 1
ATOM 701 O O . HIS A 1 90 ? 5.479 5.963 8.187 1.00 88.50 90 HIS A O 1
ATOM 707 N N . SER A 1 91 ? 4.910 4.062 9.250 1.00 91.56 91 SER A N 1
ATOM 708 C CA . SER A 1 91 ? 3.640 4.535 9.788 1.00 91.56 91 SER A CA 1
ATOM 709 C C . SER A 1 91 ? 3.297 3.775 11.059 1.00 91.56 91 SER A C 1
ATOM 711 O O . SER A 1 91 ? 3.561 2.577 11.154 1.00 91.56 91 SER A O 1
ATOM 713 N N . LYS A 1 92 ? 2.668 4.463 12.002 1.00 93.44 92 LYS A N 1
ATOM 714 C CA . LYS A 1 92 ? 2.019 3.899 13.177 1.00 93.44 92 LYS A CA 1
ATOM 715 C C . LYS A 1 92 ? 0.528 4.186 13.051 1.00 93.44 92 LYS A C 1
ATOM 717 O O . LYS A 1 92 ? 0.140 5.339 12.879 1.00 93.44 92 LYS A O 1
ATOM 722 N N . VAL A 1 93 ? -0.283 3.136 13.118 1.00 93.75 93 VAL A N 1
ATOM 723 C CA . VAL A 1 93 ? -1.745 3.234 13.087 1.00 93.75 93 VAL A CA 1
ATOM 724 C C . VAL A 1 93 ? -2.276 2.736 14.422 1.00 93.75 93 VAL A C 1
ATOM 726 O O . VAL A 1 93 ? -1.911 1.643 14.855 1.00 93.75 93 VAL A O 1
ATOM 729 N N . ILE A 1 94 ? -3.091 3.549 15.087 1.00 95.06 94 ILE A N 1
ATOM 730 C CA . ILE A 1 94 ? -3.715 3.224 16.370 1.00 95.06 94 ILE A CA 1
ATOM 731 C C . ILE A 1 94 ? -5.215 3.095 16.131 1.00 95.06 94 ILE A C 1
ATOM 733 O O . ILE A 1 94 ? -5.856 4.047 15.692 1.00 95.06 94 ILE A O 1
ATOM 737 N N . PHE A 1 95 ? -5.755 1.913 16.417 1.00 94.75 95 PHE A N 1
ATOM 738 C CA . PHE A 1 95 ? -7.185 1.634 16.365 1.00 94.75 95 PHE A CA 1
ATOM 739 C C . PHE A 1 95 ? -7.742 1.634 17.785 1.00 94.75 95 PHE A C 1
ATOM 741 O O . PHE A 1 95 ? -7.237 0.908 18.644 1.00 94.75 95 PHE A O 1
ATOM 748 N N . THR A 1 96 ? -8.786 2.421 18.017 1.00 95.50 96 THR A N 1
ATOM 749 C CA . THR A 1 96 ? -9.533 2.408 19.277 1.00 95.50 96 THR A CA 1
ATOM 750 C C . THR A 1 96 ? -10.837 1.667 19.055 1.00 95.50 96 THR A C 1
ATOM 752 O O . THR A 1 96 ? -11.577 1.992 18.131 1.00 95.50 96 THR A O 1
ATOM 755 N N . PHE A 1 97 ? -11.128 0.686 19.902 1.00 94.56 97 PHE A N 1
ATOM 756 C CA . PHE A 1 97 ? -12.359 -0.101 19.850 1.00 94.56 97 PHE A CA 1
ATOM 757 C C . PHE A 1 97 ? -13.255 0.246 21.039 1.00 94.56 97 PHE A C 1
ATOM 759 O O . PHE A 1 97 ? -12.745 0.659 22.088 1.00 94.56 97 PHE A O 1
ATOM 766 N N . PRO A 1 98 ? -14.583 0.101 20.902 1.00 91.31 98 PRO A N 1
ATOM 767 C CA . PRO A 1 98 ? -15.468 0.228 22.048 1.00 91.31 98 PRO A CA 1
ATOM 768 C C . PRO A 1 98 ? -15.168 -0.896 23.048 1.00 91.31 98 PRO A C 1
ATOM 770 O O . PRO A 1 98 ? -14.867 -2.024 22.663 1.00 91.31 98 PRO A O 1
ATOM 773 N N . TYR A 1 99 ? -15.251 -0.590 24.342 1.00 80.00 99 TYR A N 1
ATOM 774 C CA . TYR A 1 99 ? -15.145 -1.608 25.381 1.00 80.00 99 TYR A CA 1
ATOM 775 C C . TYR A 1 99 ? -16.362 -2.538 25.295 1.00 80.00 99 TYR A C 1
ATOM 777 O O . TYR A 1 99 ? -17.490 -2.106 25.538 1.00 80.00 99 TYR A O 1
ATOM 785 N N . ALA A 1 100 ? -16.133 -3.798 24.931 1.00 67.31 100 ALA A N 1
ATOM 786 C CA . ALA A 1 100 ? -17.119 -4.858 25.076 1.00 67.31 100 ALA A CA 1
ATOM 787 C C . ALA A 1 100 ? -17.031 -5.352 26.525 1.00 67.31 100 ALA A C 1
ATOM 789 O O . ALA A 1 100 ? -16.035 -5.962 26.908 1.00 67.31 100 ALA A O 1
ATOM 790 N N . GLY A 1 101 ? -18.005 -4.956 27.348 1.00 57.97 101 GLY A N 1
ATOM 791 C CA . GLY A 1 101 ? -18.053 -5.304 28.770 1.00 57.97 101 GLY A CA 1
ATOM 792 C C . GLY A 1 101 ? -18.300 -6.771 29.051 1.00 57.97 101 GLY A C 1
ATOM 793 O O . GLY A 1 101 ? -19.020 -7.411 28.255 1.00 57.97 101 GLY A O 1
#